Protein AF-A0A8J3E253-F1 (afdb_monomer)

Radius of gyration: 22.86 Å; Cα contacts (8 Å, |Δi|>4): 135; chains: 1; bounding box: 59×39×70 Å

Organism: NCBI:txid1867774

Nearest PDB structures (foldseek):
  7rcb-assembly1_B  TM=1.927E-01  e=8.794E+00  Homo sapiens

Solvent-accessible surface area (backbone atoms only — not comparable to full-atom values): 6706 Å² total; per-residue (Å²): 125,70,69,59,55,68,52,48,53,53,50,51,52,51,52,52,51,52,54,50,73,71,48,86,58,92,87,57,52,65,64,50,51,54,40,37,32,40,5,54,16,34,40,34,36,32,70,77,77,68,49,78,45,79,41,71,88,38,78,37,71,69,25,47,52,75,48,58,65,62,99,85,33,59,44,31,42,34,38,28,48,40,58,35,48,55,52,46,59,55,51,52,57,52,54,56,51,49,52,59,69,64,49,62,82,75,77,64,83,72,76,79,84,86,88,124

Sequence (116 aa):
MFLGLTALVPLFIVITAIICTLTTMRRRKWLWLLFILFGIGQLSLNWTNGSLYVTPTFVQLLGAGWSQSGLYGPIMLHFSVPLGAIIFVVLRRRLDRRNIEATPRAVSFQPPPDWK

pLDDT: mean 70.65, std 9.81, range [44.75, 86.88]

Structure (mmCIF, N/CA/C/O backbone):
data_AF-A0A8J3E253-F1
#
_entry.id   AF-A0A8J3E253-F1
#
loop_
_atom_site.group_PDB
_atom_site.id
_atom_site.type_symbol
_atom_site.label_atom_id
_atom_site.label_alt_id
_atom_site.label_comp_id
_atom_site.label_asym_id
_atom_site.label_entity_id
_atom_site.label_seq_id
_atom_site.pdbx_PDB_ins_code
_atom_site.Cartn_x
_atom_site.Cartn_y
_atom_site.Cartn_z
_atom_site.occupancy
_atom_site.B_iso_or_equiv
_atom_site.auth_seq_id
_atom_site.auth_comp_id
_atom_site.auth_asym_id
_atom_site.auth_atom_id
_atom_site.pdbx_PDB_model_num
ATOM 1 N N . MET A 1 1 ? 7.161 14.919 -14.568 1.00 54.62 1 MET A N 1
ATOM 2 C CA . MET A 1 1 ? 5.861 14.969 -13.855 1.00 54.62 1 MET A CA 1
ATOM 3 C C . MET A 1 1 ? 5.273 13.585 -13.532 1.00 54.62 1 MET A C 1
ATOM 5 O O . MET A 1 1 ? 4.600 13.475 -12.521 1.00 54.62 1 MET A O 1
ATOM 9 N N . PHE A 1 2 ? 5.579 12.515 -14.283 1.00 50.44 2 PHE A N 1
ATOM 10 C CA . PHE A 1 2 ? 5.065 11.154 -14.014 1.00 50.44 2 PHE A CA 1
ATOM 11 C C . PHE A 1 2 ? 5.681 10.461 -12.776 1.00 50.44 2 PHE A C 1
ATOM 13 O O . PHE A 1 2 ? 4.989 9.753 -12.056 1.00 50.44 2 PHE A O 1
ATOM 20 N N . LEU A 1 3 ? 6.959 10.738 -12.483 1.00 54.97 3 LEU A N 1
ATOM 21 C CA . LEU A 1 3 ? 7.725 10.123 -11.385 1.00 54.97 3 LEU A CA 1
ATOM 22 C C . LEU A 1 3 ? 7.182 10.406 -9.980 1.00 54.97 3 LEU A C 1
ATOM 24 O O . LEU A 1 3 ? 7.292 9.571 -9.087 1.00 54.97 3 LEU A O 1
ATOM 28 N N . GLY A 1 4 ? 6.596 11.590 -9.783 1.00 57.31 4 GLY A N 1
ATOM 29 C CA . GLY A 1 4 ? 6.063 11.980 -8.480 1.00 57.31 4 GLY A CA 1
ATOM 30 C C . GLY A 1 4 ? 4.848 11.143 -8.089 1.00 57.31 4 GLY A C 1
ATOM 31 O O . GLY A 1 4 ? 4.744 10.708 -6.948 1.00 57.31 4 GLY A O 1
ATOM 32 N N . LEU A 1 5 ? 3.964 10.850 -9.047 1.00 54.75 5 LEU A N 1
ATOM 33 C CA . LEU A 1 5 ? 2.755 10.054 -8.821 1.00 54.75 5 LEU A CA 1
ATOM 34 C C . LEU A 1 5 ? 3.083 8.591 -8.508 1.00 54.75 5 LEU A C 1
ATOM 36 O O . LEU A 1 5 ? 2.480 8.018 -7.603 1.00 54.75 5 LEU A O 1
ATOM 40 N N . THR A 1 6 ? 4.081 8.009 -9.179 1.00 55.28 6 THR A N 1
ATOM 41 C CA . THR A 1 6 ? 4.527 6.631 -8.924 1.00 55.28 6 THR A CA 1
ATOM 42 C C . THR A 1 6 ? 5.114 6.437 -7.533 1.00 55.28 6 THR A C 1
ATOM 44 O O . THR A 1 6 ? 5.003 5.341 -7.000 1.00 55.28 6 THR A O 1
ATOM 47 N N . ALA A 1 7 ? 5.711 7.470 -6.932 1.00 62.09 7 ALA A N 1
ATOM 48 C CA . ALA A 1 7 ? 6.209 7.420 -5.556 1.00 62.09 7 ALA A CA 1
ATOM 49 C C . ALA A 1 7 ? 5.131 7.797 -4.524 1.00 62.09 7 ALA A C 1
ATOM 51 O O . ALA A 1 7 ? 5.094 7.231 -3.432 1.00 62.09 7 ALA A O 1
ATOM 52 N N . LEU A 1 8 ? 4.223 8.717 -4.866 1.00 65.50 8 LEU A N 1
ATOM 53 C CA . LEU A 1 8 ? 3.172 9.181 -3.958 1.00 65.50 8 LEU A CA 1
ATOM 54 C C . LEU A 1 8 ? 2.147 8.084 -3.648 1.00 65.50 8 LEU A C 1
ATOM 56 O O . LEU A 1 8 ? 1.707 7.961 -2.507 1.00 65.50 8 LEU A O 1
ATOM 60 N N . VAL A 1 9 ? 1.789 7.274 -4.649 1.00 62.62 9 VAL A N 1
ATOM 61 C CA . VAL A 1 9 ? 0.848 6.158 -4.487 1.00 62.62 9 VAL A CA 1
ATOM 62 C C . VAL A 1 9 ? 1.344 5.158 -3.433 1.00 62.62 9 VAL A C 1
ATOM 64 O O . VAL A 1 9 ? 0.650 5.021 -2.429 1.00 62.62 9 VAL A O 1
ATOM 67 N N . PRO A 1 10 ? 2.526 4.518 -3.553 1.00 58.84 10 PRO A N 1
ATOM 68 C CA . PRO A 1 10 ? 3.010 3.574 -2.547 1.00 58.84 10 PRO A CA 1
ATOM 69 C C . PRO A 1 10 ? 3.263 4.244 -1.194 1.00 58.84 10 PRO A C 1
ATOM 71 O O . PRO A 1 10 ? 2.975 3.634 -0.167 1.00 58.84 10 PRO A O 1
ATOM 74 N N . LEU A 1 11 ? 3.710 5.507 -1.165 1.00 64.62 11 LEU A N 1
ATOM 75 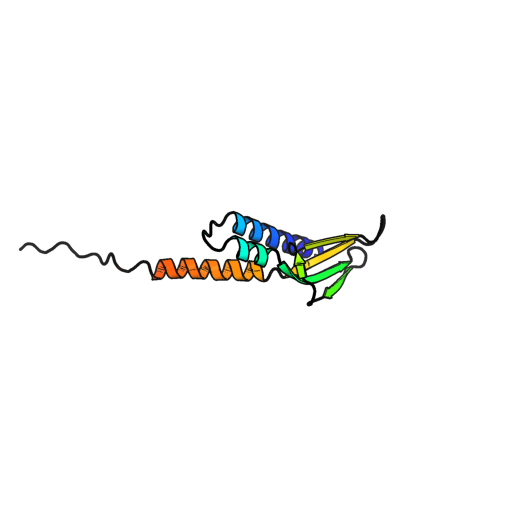C CA . LEU A 1 11 ? 3.863 6.255 0.085 1.00 64.62 11 LEU A CA 1
ATOM 76 C C . LEU A 1 11 ? 2.523 6.371 0.826 1.00 64.62 11 LEU A C 1
ATOM 78 O O . LEU A 1 11 ? 2.455 6.132 2.030 1.00 64.62 11 LEU A O 1
ATOM 82 N N . PHE A 1 12 ? 1.440 6.668 0.105 1.00 66.62 12 PHE A N 1
ATOM 83 C CA . PHE A 1 12 ? 0.097 6.725 0.671 1.00 66.62 12 PHE A CA 1
ATOM 84 C C . PHE A 1 12 ? -0.354 5.359 1.210 1.00 66.62 12 PHE A C 1
ATOM 86 O O . PHE A 1 12 ? -0.909 5.294 2.310 1.00 66.62 12 PHE A O 1
ATOM 93 N N . ILE A 1 13 ? -0.063 4.259 0.504 1.00 63.41 13 ILE A N 1
ATOM 94 C CA . ILE A 1 13 ? -0.364 2.894 0.980 1.00 63.41 13 ILE A CA 1
ATOM 95 C C . ILE A 1 13 ? 0.385 2.600 2.284 1.00 63.41 13 ILE A C 1
ATOM 97 O O . ILE A 1 13 ? -0.229 2.179 3.265 1.00 63.41 13 ILE A O 1
ATOM 101 N N . VAL A 1 14 ? 1.692 2.876 2.321 1.00 62.22 14 VAL A N 1
ATOM 102 C CA . VAL A 1 14 ? 2.557 2.624 3.482 1.00 62.22 14 VAL A CA 1
ATOM 103 C C . VAL A 1 14 ? 2.123 3.457 4.687 1.00 62.22 14 VAL A C 1
ATOM 105 O O . VAL A 1 14 ? 1.963 2.911 5.777 1.00 62.22 14 VAL A O 1
ATOM 108 N N . ILE A 1 15 ? 1.853 4.753 4.504 1.00 67.00 15 ILE A N 1
ATOM 109 C CA . ILE A 1 15 ? 1.354 5.627 5.578 1.00 67.00 15 ILE A CA 1
ATOM 110 C C . ILE A 1 15 ? 0.030 5.087 6.130 1.00 67.00 15 ILE A C 1
ATOM 112 O O . ILE A 1 15 ? -0.150 4.998 7.345 1.00 67.00 15 ILE A O 1
ATOM 116 N N . THR A 1 16 ? -0.887 4.672 5.254 1.00 61.75 16 THR A N 1
ATOM 117 C CA . THR A 1 16 ? -2.189 4.140 5.678 1.00 61.75 16 THR A CA 1
ATOM 118 C C . THR A 1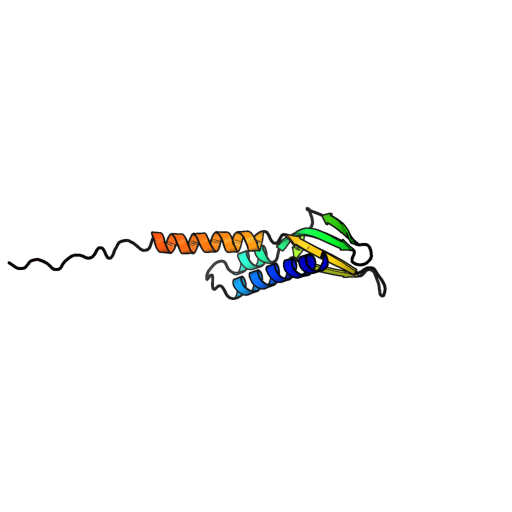 16 ? -2.038 2.813 6.427 1.00 61.75 16 THR A C 1
ATOM 120 O O . THR A 1 16 ? -2.716 2.595 7.433 1.00 61.75 16 THR A O 1
ATOM 123 N N . ALA A 1 17 ? -1.105 1.958 6.001 1.00 57.44 17 ALA A N 1
ATOM 124 C CA . ALA A 1 17 ? -0.770 0.712 6.683 1.00 57.44 17 ALA A CA 1
ATOM 125 C C . ALA A 1 17 ? -0.178 0.958 8.083 1.00 57.44 17 ALA A C 1
ATOM 127 O O . ALA A 1 17 ? -0.626 0.329 9.042 1.00 57.44 17 ALA A O 1
ATOM 128 N N . ILE A 1 18 ? 0.744 1.919 8.225 1.00 62.62 18 ILE A N 1
ATOM 129 C CA . ILE A 1 18 ? 1.345 2.314 9.513 1.00 62.62 18 ILE A CA 1
ATOM 130 C C . ILE A 1 18 ? 0.280 2.872 10.469 1.00 62.62 18 ILE A C 1
ATOM 132 O O . ILE A 1 18 ? 0.202 2.484 11.634 1.00 62.62 18 ILE A O 1
ATOM 136 N N . ILE A 1 19 ? -0.603 3.751 9.986 1.00 62.03 19 ILE A N 1
ATOM 137 C CA . ILE A 1 19 ? -1.709 4.289 10.796 1.00 62.03 19 ILE A CA 1
ATOM 138 C C . ILE A 1 19 ? -2.658 3.166 11.244 1.00 62.03 19 ILE A C 1
ATOM 140 O O . ILE A 1 19 ? -3.231 3.231 12.339 1.00 62.03 19 ILE A O 1
ATOM 144 N N . CYS A 1 20 ? -2.827 2.124 10.426 1.00 58.66 20 CYS A N 1
ATOM 145 C CA . CYS A 1 20 ? -3.649 0.971 10.763 1.00 58.66 20 CYS A CA 1
ATOM 146 C C . CYS A 1 20 ? -3.012 0.079 11.841 1.00 58.66 20 CYS A C 1
ATOM 148 O O . CYS A 1 20 ? -3.719 -0.343 12.756 1.00 58.66 20 CYS A O 1
ATOM 150 N N . THR A 1 21 ? -1.700 -0.181 11.791 1.00 56.50 21 THR A N 1
ATOM 151 C CA . THR A 1 21 ? -0.989 -0.924 12.850 1.00 56.50 21 THR A CA 1
ATOM 152 C C . THR A 1 21 ? -0.973 -0.160 14.171 1.00 56.50 21 THR A C 1
ATOM 154 O O . THR A 1 21 ? -1.159 -0.768 15.228 1.00 56.50 21 THR A O 1
ATOM 157 N N . LEU A 1 22 ? -0.845 1.168 14.113 1.00 56.75 22 LEU A N 1
ATOM 158 C CA . LEU A 1 22 ? -0.913 2.050 15.283 1.00 56.75 22 LEU A CA 1
ATOM 159 C C . LEU A 1 22 ? -2.341 2.186 15.846 1.00 56.75 22 LEU A C 1
ATOM 161 O O . LEU A 1 22 ? -2.526 2.417 17.039 1.00 56.75 22 LEU A O 1
ATOM 165 N N . THR A 1 23 ? -3.376 1.991 15.023 1.00 57.03 23 THR A N 1
ATOM 166 C CA . THR A 1 23 ? -4.779 2.026 15.461 1.00 57.03 23 THR A CA 1
ATOM 167 C C . THR A 1 23 ? -5.149 0.754 16.226 1.00 57.03 23 THR A C 1
ATOM 169 O O . THR A 1 23 ? -5.292 -0.339 15.673 1.00 57.03 23 THR A O 1
ATOM 172 N N . THR A 1 24 ? -5.357 0.881 17.538 1.00 44.75 24 THR A N 1
ATOM 173 C CA . THR A 1 24 ? -5.729 -0.245 18.403 1.00 44.75 24 THR A CA 1
ATOM 174 C C . THR A 1 24 ? -7.219 -0.616 18.276 1.00 44.75 24 THR A C 1
ATOM 176 O O . THR A 1 24 ? -8.076 -0.224 19.054 1.00 44.75 24 THR A O 1
ATOM 179 N N . MET A 1 25 ? -7.558 -1.400 17.247 1.00 53.59 25 MET A N 1
ATOM 180 C CA . MET A 1 25 ? -8.870 -2.055 17.105 1.00 53.59 25 MET A CA 1
ATOM 181 C C . MET A 1 25 ? -8.831 -3.468 17.725 1.00 53.59 25 MET A C 1
ATOM 183 O O . MET A 1 25 ? -8.185 -4.379 17.215 1.00 53.59 25 MET A O 1
ATOM 187 N N . ARG A 1 26 ? -9.507 -3.657 18.864 1.00 51.09 26 ARG A N 1
ATOM 188 C CA . ARG A 1 26 ? -9.263 -4.741 19.844 1.00 51.09 26 ARG A CA 1
ATOM 189 C C . ARG A 1 26 ? -9.831 -6.139 19.516 1.00 51.09 26 ARG A C 1
ATOM 191 O O . ARG A 1 26 ? -9.474 -7.077 20.213 1.00 51.09 26 ARG A O 1
ATOM 198 N N . ARG A 1 27 ? -10.683 -6.333 18.493 1.00 55.31 27 ARG A N 1
ATOM 199 C CA . ARG A 1 27 ? -11.323 -7.657 18.236 1.00 55.31 27 ARG A CA 1
ATOM 200 C C . ARG A 1 27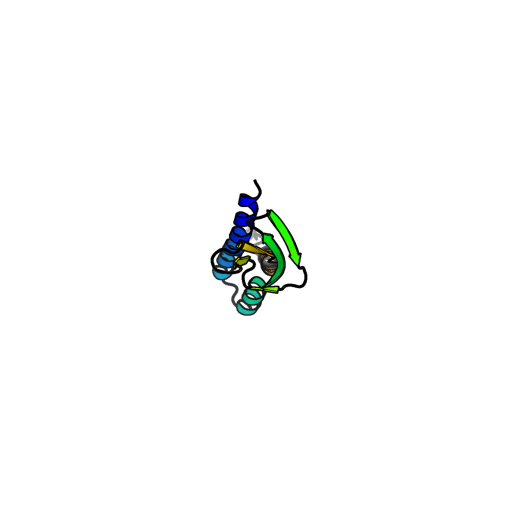 ? -11.246 -8.242 16.817 1.00 55.31 27 ARG A C 1
ATOM 202 O O . ARG A 1 27 ? -11.489 -9.432 16.672 1.00 55.31 27 ARG A O 1
ATOM 209 N N . ARG A 1 28 ? -10.913 -7.473 15.770 1.00 66.94 28 ARG A N 1
ATOM 210 C CA . ARG A 1 28 ? -10.818 -7.983 14.373 1.00 66.94 28 ARG A CA 1
ATOM 211 C C . ARG A 1 28 ? -9.592 -7.460 13.613 1.00 66.94 28 ARG A C 1
ATOM 213 O O . ARG A 1 28 ? -9.623 -7.330 12.393 1.00 66.94 28 ARG A O 1
ATOM 220 N N . LYS A 1 29 ? -8.517 -7.152 14.348 1.00 65.25 29 LYS A N 1
ATOM 221 C CA . LYS A 1 29 ? -7.268 -6.576 13.817 1.00 65.25 29 LYS A CA 1
ATOM 222 C C . LYS A 1 29 ? -6.662 -7.425 12.695 1.00 65.25 29 LYS A C 1
ATOM 224 O O . LYS A 1 29 ? -6.287 -6.881 11.670 1.00 65.25 29 LYS A O 1
ATOM 229 N N . TRP A 1 30 ? -6.639 -8.747 12.869 1.00 69.50 30 TRP A N 1
ATOM 230 C CA . TRP A 1 30 ? -6.027 -9.684 11.921 1.00 69.50 30 TRP A CA 1
ATOM 231 C C . TRP A 1 30 ? -6.739 -9.749 10.568 1.00 69.50 30 TRP A C 1
ATOM 233 O O . TRP A 1 30 ? -6.087 -9.618 9.540 1.00 69.50 30 TRP A O 1
ATOM 243 N N . LEU A 1 31 ? -8.070 -9.878 10.558 1.00 73.00 31 LEU A N 1
ATOM 244 C CA . LEU A 1 31 ? -8.865 -9.886 9.321 1.00 73.00 31 LEU A CA 1
ATOM 245 C C . LEU A 1 31 ? -8.730 -8.572 8.544 1.00 73.00 31 LEU A C 1
ATOM 247 O O . LEU A 1 31 ? -8.587 -8.589 7.327 1.00 73.00 31 LEU A O 1
ATOM 251 N N . TRP A 1 32 ? -8.726 -7.441 9.251 1.00 71.44 32 TRP A N 1
ATOM 252 C CA . TRP A 1 32 ? -8.504 -6.133 8.637 1.00 71.44 32 TRP A CA 1
ATOM 253 C C . TRP A 1 32 ? -7.096 -5.975 8.072 1.00 71.44 32 TRP A C 1
ATOM 255 O O . TRP A 1 32 ? -6.940 -5.442 6.981 1.00 71.44 32 TRP A O 1
ATOM 265 N N . LEU A 1 33 ? -6.083 -6.458 8.787 1.00 70.19 33 LEU A N 1
ATOM 266 C CA . LEU A 1 33 ? -4.694 -6.383 8.347 1.00 70.19 33 LEU A CA 1
ATOM 267 C C . LEU A 1 33 ? -4.472 -7.211 7.077 1.00 70.19 33 LEU A C 1
ATOM 269 O O . LEU A 1 33 ? -3.877 -6.709 6.131 1.00 70.19 33 LEU A O 1
ATOM 273 N N . LEU A 1 34 ? -5.042 -8.419 7.018 1.00 74.12 34 LEU A N 1
ATOM 274 C CA . LEU A 1 34 ? -5.061 -9.268 5.822 1.00 74.12 34 LEU A CA 1
ATOM 275 C C . LEU A 1 34 ? -5.752 -8.569 4.644 1.00 74.12 34 LEU A C 1
ATOM 277 O O . LEU A 1 34 ? -5.219 -8.536 3.540 1.00 74.12 34 LEU A O 1
ATOM 281 N N . PHE A 1 35 ? -6.904 -7.946 4.892 1.00 75.25 35 PHE A N 1
ATOM 282 C CA . PHE A 1 35 ? -7.672 -7.250 3.860 1.00 75.25 35 PHE A CA 1
ATOM 283 C C . PHE A 1 35 ? -6.975 -5.986 3.327 1.00 75.25 35 PHE A C 1
ATOM 285 O O . PHE A 1 35 ? -7.125 -5.646 2.161 1.00 75.25 35 PHE A O 1
ATOM 292 N N . ILE A 1 36 ? -6.199 -5.290 4.163 1.00 70.19 36 ILE A N 1
ATOM 293 C CA . ILE A 1 36 ? -5.402 -4.115 3.766 1.00 70.19 36 ILE A CA 1
ATOM 294 C C . ILE A 1 36 ? -4.129 -4.534 3.023 1.00 70.19 36 ILE A C 1
ATOM 296 O O . ILE A 1 36 ? -3.673 -3.808 2.142 1.00 70.19 36 ILE A O 1
ATOM 300 N N . LEU A 1 37 ? -3.563 -5.697 3.362 1.00 70.81 37 LEU A N 1
ATOM 301 C CA . LEU A 1 37 ? -2.396 -6.252 2.677 1.00 70.81 37 LEU A CA 1
ATOM 302 C C . LEU A 1 37 ? -2.706 -6.661 1.238 1.00 70.81 37 LEU A C 1
ATOM 304 O O . LEU A 1 37 ? -1.799 -6.647 0.410 1.00 70.81 37 LEU A O 1
ATOM 308 N N . PHE A 1 38 ? -3.954 -7.015 0.942 1.00 75.88 38 PHE A N 1
ATOM 309 C CA . PHE A 1 38 ? -4.383 -7.394 -0.394 1.00 75.88 38 PHE A CA 1
ATOM 310 C C . PHE A 1 38 ? -4.880 -6.181 -1.191 1.00 75.88 38 PHE A C 1
ATOM 312 O O . PHE A 1 38 ? -5.950 -5.626 -0.936 1.00 75.88 38 PHE A O 1
ATOM 319 N N . GLY A 1 39 ? -4.093 -5.782 -2.189 1.00 71.00 39 GLY A N 1
ATOM 320 C CA . GLY A 1 39 ? -4.514 -4.859 -3.238 1.00 71.00 39 GLY A CA 1
ATOM 321 C C . GLY A 1 39 ? -5.140 -5.618 -4.406 1.00 71.00 39 GLY A C 1
ATOM 322 O O . GLY A 1 39 ? -4.673 -6.700 -4.769 1.00 71.00 39 GLY A O 1
ATOM 323 N N . ILE A 1 40 ? -6.200 -5.056 -4.989 1.00 79.12 40 ILE A N 1
ATOM 324 C CA . ILE A 1 40 ? -6.899 -5.632 -6.146 1.00 79.12 40 ILE A CA 1
ATOM 325 C C . ILE A 1 40 ? -6.564 -4.804 -7.382 1.00 79.12 40 ILE A C 1
ATOM 327 O O . ILE A 1 40 ? -6.624 -3.572 -7.350 1.00 79.12 40 ILE A O 1
ATOM 331 N N . GLY A 1 41 ? -6.254 -5.503 -8.470 1.00 77.88 41 GLY A N 1
ATOM 332 C CA . GLY A 1 41 ? -5.869 -4.943 -9.754 1.00 77.88 41 GLY A CA 1
ATOM 333 C C . GLY A 1 41 ? -4.450 -4.396 -9.729 1.00 77.88 41 GLY A C 1
ATOM 334 O O . GLY A 1 41 ? -4.094 -3.654 -8.831 1.00 77.88 41 GLY A O 1
ATOM 335 N N . GLN A 1 42 ? -3.637 -4.732 -10.722 1.00 83.69 42 GLN A N 1
ATOM 336 C CA . GLN A 1 42 ? -2.239 -4.322 -10.831 1.00 83.69 42 GLN A CA 1
ATOM 337 C C . GLN A 1 42 ? -2.056 -3.358 -12.002 1.00 83.69 42 GLN A C 1
ATOM 339 O O . GLN A 1 42 ? -2.359 -3.686 -13.145 1.00 83.69 42 GLN A O 1
ATOM 344 N N . LEU A 1 43 ? -1.496 -2.187 -11.738 1.00 81.81 43 LEU A N 1
ATOM 345 C CA . LEU A 1 43 ? -0.940 -1.288 -12.737 1.00 81.81 43 LEU A CA 1
ATOM 346 C C . LEU A 1 43 ? 0.571 -1.478 -12.770 1.00 81.81 43 LEU A C 1
ATOM 348 O O . LEU A 1 43 ? 1.238 -1.302 -11.759 1.00 81.81 43 LEU A O 1
ATOM 352 N N . SER A 1 44 ? 1.108 -1.832 -13.930 1.00 83.38 44 SER A N 1
ATOM 353 C CA . SER A 1 44 ? 2.539 -1.993 -14.165 1.00 83.38 44 SER A CA 1
ATOM 354 C C . SER A 1 44 ? 3.040 -0.904 -15.097 1.00 83.38 44 SER A C 1
ATOM 356 O O . SER A 1 44 ? 2.477 -0.689 -16.164 1.00 83.38 44 SER A O 1
ATOM 358 N N . LEU A 1 45 ? 4.120 -0.246 -14.717 1.00 81.19 45 LEU A N 1
ATOM 359 C CA . LEU A 1 45 ? 4.813 0.765 -15.488 1.00 81.19 45 LEU A CA 1
ATOM 360 C C . LEU A 1 45 ? 6.205 0.248 -15.840 1.00 81.19 45 LEU A C 1
ATOM 362 O O . LEU A 1 45 ? 7.001 -0.079 -14.960 1.00 81.19 45 LEU A O 1
ATOM 366 N N . ASN A 1 46 ? 6.504 0.187 -17.132 1.00 83.50 46 ASN A N 1
ATOM 367 C CA . ASN A 1 46 ? 7.850 -0.066 -17.618 1.00 83.50 46 ASN A CA 1
ATOM 368 C C . ASN A 1 46 ? 8.667 1.223 -17.474 1.00 83.50 46 ASN A C 1
ATOM 370 O O . ASN A 1 46 ? 8.385 2.211 -18.149 1.00 83.50 46 ASN A O 1
ATOM 374 N N . TRP A 1 47 ? 9.666 1.217 -16.595 1.00 73.62 47 TRP A N 1
ATOM 375 C CA . TRP A 1 47 ? 10.516 2.377 -16.331 1.00 73.62 47 TRP A CA 1
ATOM 376 C C . TRP A 1 47 ? 11.361 2.788 -17.541 1.00 73.62 47 TRP A C 1
ATOM 378 O O . TRP A 1 47 ? 11.638 3.968 -17.727 1.00 73.62 47 TRP A O 1
ATOM 388 N N . THR A 1 48 ? 11.751 1.828 -18.378 1.00 75.06 48 THR A N 1
ATOM 389 C CA . THR A 1 48 ? 12.624 2.055 -19.536 1.00 75.06 48 THR A CA 1
ATOM 390 C C . THR A 1 48 ? 11.879 2.722 -20.690 1.00 75.06 48 THR A C 1
ATOM 392 O O . THR A 1 48 ? 12.414 3.629 -21.318 1.00 75.06 48 THR A O 1
ATOM 395 N N . ASN A 1 49 ? 10.633 2.307 -20.941 1.00 77.25 49 ASN A N 1
ATOM 396 C CA . ASN A 1 49 ? 9.858 2.751 -22.108 1.00 77.25 49 ASN A CA 1
ATOM 397 C C . ASN A 1 49 ? 8.655 3.644 -21.760 1.00 77.25 49 ASN A C 1
ATOM 399 O O . ASN A 1 49 ? 8.024 4.200 -22.654 1.00 77.25 49 ASN A O 1
ATOM 403 N N . GLY A 1 50 ? 8.277 3.748 -20.485 1.00 72.44 50 GLY A N 1
ATOM 404 C CA . GLY A 1 50 ? 7.073 4.462 -20.044 1.00 72.44 50 GLY A CA 1
ATOM 405 C C . GLY A 1 50 ? 5.753 3.733 -20.331 1.00 72.44 50 GLY A C 1
ATOM 406 O O . GLY A 1 50 ? 4.685 4.307 -20.135 1.00 72.44 50 GLY A O 1
ATOM 407 N N . SER A 1 51 ? 5.794 2.479 -20.792 1.00 79.75 51 SER A N 1
ATOM 408 C CA . SER A 1 51 ? 4.591 1.699 -21.104 1.00 79.75 51 SER A CA 1
ATOM 409 C C . SER A 1 51 ? 3.801 1.355 -19.840 1.00 79.75 51 SER A C 1
ATOM 411 O O . SER A 1 51 ? 4.370 0.845 -18.874 1.00 79.75 51 SER A O 1
ATOM 413 N N . LEU A 1 52 ? 2.489 1.584 -19.870 1.00 79.88 52 LEU A N 1
ATOM 414 C CA . LEU A 1 52 ? 1.555 1.234 -18.801 1.00 79.88 52 LEU A CA 1
ATOM 415 C C . LEU A 1 52 ? 0.756 -0.013 -19.169 1.00 79.88 52 LEU A C 1
ATOM 417 O O . LEU A 1 52 ? 0.199 -0.105 -20.258 1.00 79.88 52 LEU A O 1
ATOM 421 N N . TYR A 1 53 ? 0.646 -0.931 -18.220 1.00 84.69 53 TYR A N 1
ATOM 422 C CA . TYR A 1 53 ? -0.135 -2.154 -18.321 1.00 84.69 53 TYR A CA 1
ATOM 423 C C . TYR A 1 53 ? -1.090 -2.219 -17.138 1.00 84.69 53 TYR A C 1
ATOM 425 O O . TYR A 1 53 ? -0.679 -2.005 -16.002 1.00 84.69 53 TYR A O 1
ATOM 433 N N . VAL A 1 54 ? -2.358 -2.534 -17.380 1.00 84.56 54 VAL A N 1
ATOM 434 C CA . VAL A 1 54 ? -3.374 -2.634 -16.325 1.00 84.56 54 VAL A CA 1
ATOM 435 C C . VAL A 1 54 ? -3.943 -4.045 -16.333 1.00 84.56 54 VAL A C 1
ATOM 437 O O . VAL A 1 54 ? -4.460 -4.506 -17.343 1.00 84.56 54 VAL A O 1
ATOM 440 N N . THR A 1 55 ? -3.830 -4.733 -15.203 1.00 86.88 55 THR A N 1
ATOM 441 C CA . THR A 1 55 ? -4.267 -6.117 -14.999 1.00 86.88 55 THR A CA 1
ATOM 442 C C . THR A 1 55 ? -5.238 -6.163 -13.817 1.00 86.88 55 THR A C 1
ATOM 444 O O . THR A 1 55 ? -4.815 -6.338 -12.676 1.00 86.88 55 THR A O 1
ATOM 447 N N . PRO A 1 56 ? -6.549 -5.976 -14.042 1.00 83.75 56 PRO A N 1
ATOM 448 C CA . PRO A 1 56 ? -7.531 -5.831 -12.963 1.00 83.75 56 PRO A CA 1
ATOM 449 C C . PRO A 1 56 ? -7.764 -7.116 -12.153 1.00 83.75 56 PRO A C 1
ATOM 451 O O . PRO A 1 56 ? -8.197 -7.045 -11.008 1.00 83.75 56 PRO A O 1
ATOM 454 N N . THR A 1 57 ? -7.459 -8.286 -12.718 1.00 86.88 57 THR A N 1
ATOM 455 C CA . THR A 1 57 ? -7.634 -9.601 -12.077 1.00 86.88 57 THR A CA 1
ATOM 456 C C . THR A 1 57 ? -6.466 -10.012 -11.183 1.00 86.88 57 THR A C 1
ATOM 458 O O . THR A 1 57 ? -6.518 -11.070 -10.559 1.00 86.88 57 THR A O 1
ATOM 461 N N . PHE A 1 58 ? -5.409 -9.200 -11.108 1.00 82.69 58 PHE A N 1
ATOM 462 C CA . PHE A 1 58 ? -4.249 -9.511 -10.288 1.00 82.69 58 PHE A CA 1
ATOM 463 C C . PHE A 1 58 ? -4.455 -9.070 -8.842 1.00 82.69 58 PHE A C 1
ATOM 465 O O . PHE A 1 58 ? -4.986 -7.992 -8.572 1.00 82.69 58 PHE A O 1
ATOM 472 N N . VAL A 1 59 ? -3.995 -9.894 -7.909 1.00 80.88 59 VAL A N 1
ATOM 473 C CA . VAL A 1 59 ? -4.037 -9.610 -6.478 1.00 80.88 59 VAL A CA 1
ATOM 474 C C . VAL A 1 59 ? -2.602 -9.521 -5.982 1.00 80.88 59 VAL A C 1
ATOM 476 O O . VAL A 1 59 ? -1.837 -10.472 -6.122 1.00 80.88 59 VAL A O 1
ATOM 479 N N . GLN A 1 60 ? -2.229 -8.375 -5.415 1.00 77.19 60 GLN A N 1
ATOM 480 C CA . GLN A 1 60 ? -0.860 -8.114 -4.980 1.00 77.19 60 GLN A CA 1
ATOM 481 C C . GLN A 1 60 ? -0.803 -7.893 -3.470 1.00 77.19 60 GLN A C 1
ATOM 483 O O . GLN A 1 60 ? -1.604 -7.151 -2.899 1.00 77.19 60 GLN A O 1
ATOM 488 N N . LEU A 1 61 ? 0.178 -8.528 -2.830 1.00 76.25 61 LEU A N 1
ATOM 489 C CA . LEU A 1 61 ? 0.486 -8.304 -1.425 1.00 76.25 61 LEU A CA 1
ATOM 490 C C . LEU A 1 61 ? 1.261 -6.984 -1.280 1.00 76.25 61 LEU A C 1
ATOM 492 O O . LEU A 1 61 ? 2.200 -6.747 -2.035 1.00 76.25 61 LEU A O 1
ATOM 496 N N . LEU A 1 62 ? 0.879 -6.144 -0.315 1.00 70.75 62 LEU A N 1
ATOM 497 C CA . LEU A 1 62 ? 1.464 -4.826 0.004 1.00 70.75 62 LEU A CA 1
ATOM 498 C C . LEU A 1 62 ? 1.166 -3.690 -0.981 1.00 70.75 62 LEU A C 1
ATOM 500 O O . LEU A 1 62 ? 1.637 -2.572 -0.776 1.00 70.75 62 LEU A O 1
ATOM 504 N N . GLY A 1 63 ? 0.357 -3.916 -2.014 1.00 69.56 63 GLY A N 1
ATOM 505 C CA . GLY A 1 63 ? -0.108 -2.810 -2.849 1.00 69.56 63 GLY A CA 1
ATOM 506 C C . GLY A 1 63 ? 0.917 -2.280 -3.860 1.00 69.56 63 GLY A C 1
ATOM 507 O O . GLY A 1 63 ? 0.552 -1.480 -4.712 1.00 69.56 63 GLY A O 1
ATOM 508 N N . ALA A 1 64 ? 2.187 -2.681 -3.783 1.00 73.19 64 ALA A N 1
ATOM 509 C CA . ALA A 1 64 ? 3.248 -2.207 -4.665 1.00 73.19 64 ALA A CA 1
ATOM 510 C C . ALA A 1 64 ? 4.445 -3.163 -4.689 1.00 73.19 64 ALA A C 1
ATOM 512 O O . ALA A 1 64 ? 4.648 -3.958 -3.773 1.00 73.19 64 ALA A O 1
ATOM 513 N N . GLY A 1 65 ? 5.239 -3.090 -5.750 1.00 77.75 65 GLY A N 1
ATOM 514 C CA . GLY A 1 65 ? 6.456 -3.873 -5.906 1.00 77.75 65 GLY A CA 1
ATOM 515 C C . GLY A 1 65 ? 7.229 -3.476 -7.154 1.00 77.75 65 GLY A C 1
ATOM 516 O O . GLY A 1 65 ? 6.739 -2.720 -7.994 1.00 77.75 65 GLY A O 1
ATOM 517 N N . TRP A 1 66 ? 8.435 -4.011 -7.286 1.00 80.75 66 TRP A N 1
ATOM 518 C CA . TRP A 1 66 ? 9.200 -3.934 -8.522 1.00 80.75 66 TRP A CA 1
ATOM 519 C C . TRP A 1 66 ? 9.527 -5.342 -9.008 1.00 80.75 66 TRP A C 1
ATOM 521 O O . TRP A 1 66 ? 9.681 -6.267 -8.209 1.00 80.75 66 TRP A O 1
ATOM 531 N N . SER A 1 67 ? 9.687 -5.498 -10.313 1.00 83.62 67 SER A N 1
ATOM 532 C CA . SER A 1 67 ? 10.348 -6.655 -10.903 1.00 83.62 67 SER A CA 1
ATOM 533 C C . SER A 1 67 ? 11.359 -6.198 -11.947 1.00 83.62 67 SER A C 1
ATOM 535 O O . SER A 1 67 ? 11.226 -5.132 -12.547 1.00 83.62 67 SER A O 1
ATOM 537 N N . GLN A 1 68 ? 12.410 -6.991 -12.126 1.00 84.12 68 GLN A N 1
ATOM 538 C CA . GLN A 1 68 ? 13.452 -6.728 -13.107 1.00 84.12 68 GLN A CA 1
ATOM 539 C C . GLN A 1 68 ? 13.711 -8.014 -13.886 1.00 84.12 68 GLN A C 1
ATOM 541 O O . GLN A 1 68 ? 13.984 -9.061 -13.299 1.00 84.12 68 GLN A O 1
ATOM 546 N N . SER A 1 69 ? 13.612 -7.943 -15.213 1.00 82.25 69 SER A N 1
ATOM 547 C CA . SER A 1 69 ? 13.829 -9.106 -16.081 1.00 82.25 69 SER A CA 1
ATOM 548 C C . SER A 1 69 ? 15.320 -9.307 -16.388 1.00 82.25 69 SER A C 1
ATOM 550 O O . SER A 1 69 ? 15.801 -8.896 -17.438 1.00 82.25 69 SER A O 1
ATOM 552 N N . GLY A 1 70 ?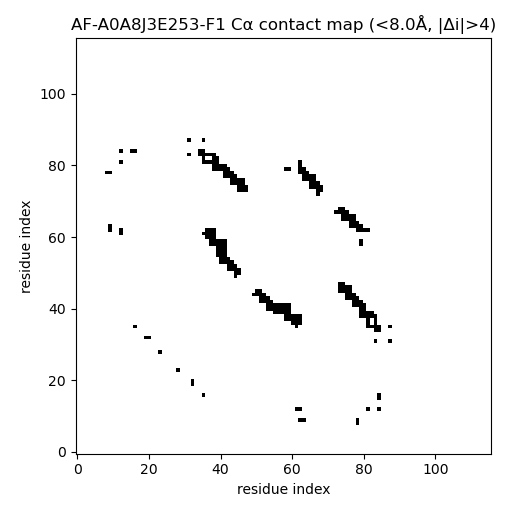 16.066 -9.937 -15.473 1.00 83.38 70 GLY A N 1
ATOM 553 C CA . GLY A 1 70 ? 17.507 -10.217 -15.621 1.00 83.38 70 GLY A CA 1
ATOM 554 C C . GLY A 1 70 ? 18.423 -9.080 -15.142 1.00 83.38 70 GLY A C 1
ATOM 555 O O . GLY A 1 70 ? 17.946 -8.041 -14.695 1.00 83.38 70 GLY A O 1
ATOM 556 N N . LEU A 1 71 ? 19.750 -9.259 -15.225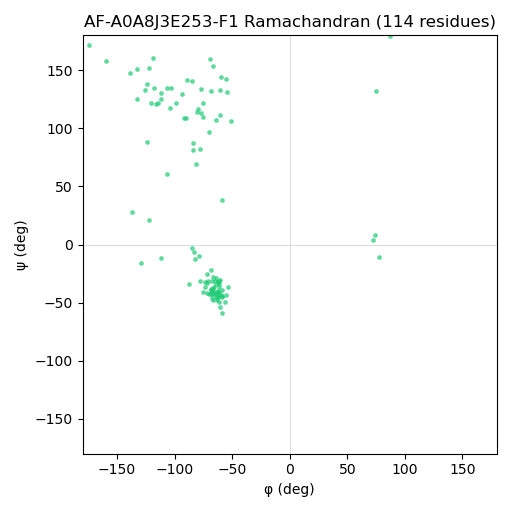 1.00 78.19 71 LEU A N 1
ATOM 557 C CA . LEU A 1 71 ? 20.744 -8.336 -14.634 1.00 78.19 71 LEU A CA 1
ATOM 558 C C . LEU A 1 71 ? 20.696 -6.902 -15.203 1.00 78.19 71 LEU A C 1
ATOM 560 O O . LEU A 1 71 ? 20.941 -5.951 -14.470 1.00 78.19 71 LEU A O 1
ATOM 564 N N . TYR A 1 72 ? 20.328 -6.757 -16.480 1.00 80.12 72 TYR A N 1
ATOM 565 C CA . TY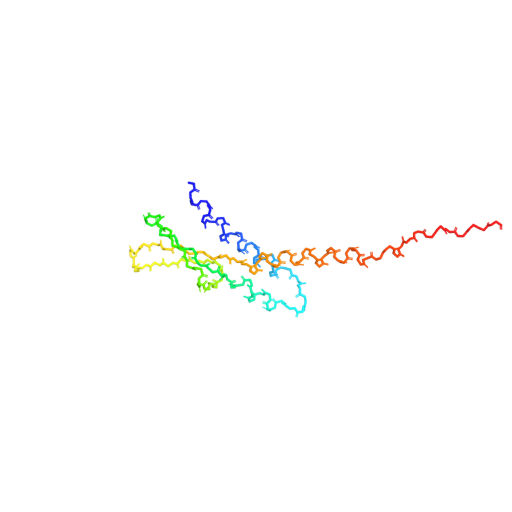R A 1 72 ? 20.197 -5.473 -17.192 1.00 80.12 72 TYR A CA 1
ATOM 566 C C . TYR A 1 72 ? 18.786 -5.260 -17.766 1.00 80.12 72 TYR A C 1
ATOM 568 O O . TYR A 1 72 ? 18.594 -4.513 -18.724 1.00 80.12 72 TYR A O 1
ATOM 576 N N . GLY A 1 73 ? 17.797 -5.969 -17.221 1.00 78.00 73 GLY A N 1
ATOM 577 C CA . GLY A 1 73 ? 16.419 -5.902 -17.690 1.00 78.00 73 GLY A CA 1
ATOM 578 C C . GLY A 1 73 ? 15.727 -4.577 -17.393 1.00 78.00 73 GLY A C 1
ATOM 579 O O . GLY A 1 73 ? 16.110 -3.872 -16.457 1.00 78.00 73 GLY A O 1
ATOM 580 N N . PRO A 1 74 ? 14.643 -4.264 -18.122 1.00 78.31 74 PRO A N 1
ATOM 581 C CA . PRO A 1 74 ? 13.794 -3.135 -17.789 1.00 78.31 74 PRO A CA 1
ATOM 582 C C . PRO A 1 74 ? 13.191 -3.322 -16.394 1.00 78.31 74 PRO A C 1
ATOM 584 O O . PRO A 1 74 ? 12.666 -4.391 -16.064 1.00 78.31 74 PRO A O 1
ATOM 587 N N . ILE A 1 75 ? 13.261 -2.266 -15.586 1.00 82.00 75 ILE A N 1
ATOM 588 C CA . ILE A 1 75 ? 12.608 -2.223 -14.279 1.00 82.00 75 ILE A CA 1
ATOM 589 C C . ILE A 1 75 ? 11.118 -2.010 -14.523 1.00 82.00 75 ILE A C 1
ATOM 591 O O . ILE A 1 75 ? 10.696 -1.036 -15.149 1.00 82.00 75 ILE A O 1
ATOM 595 N N . MET A 1 76 ? 10.313 -2.933 -14.028 1.00 83.75 76 MET A N 1
ATOM 596 C CA . MET A 1 76 ? 8.867 -2.842 -14.046 1.00 83.75 76 MET A CA 1
ATOM 597 C C . MET A 1 76 ? 8.407 -2.486 -12.638 1.00 83.75 76 MET A C 1
ATOM 599 O O . MET A 1 76 ? 8.639 -3.220 -11.681 1.00 83.75 76 MET A O 1
ATOM 603 N N . LEU A 1 77 ? 7.780 -1.326 -12.505 1.00 82.06 77 LEU A N 1
ATOM 604 C CA . LEU A 1 77 ? 7.167 -0.880 -11.262 1.00 82.06 77 LEU A CA 1
ATOM 605 C C . LEU A 1 77 ? 5.704 -1.280 -11.288 1.00 82.06 77 LEU A C 1
ATOM 607 O O . LEU A 1 77 ? 5.010 -0.968 -12.248 1.00 82.06 77 LEU A O 1
ATOM 611 N N . HIS A 1 78 ? 5.217 -1.933 -10.245 1.00 80.69 78 HIS A N 1
ATOM 612 C CA . HIS A 1 78 ? 3.827 -2.357 -10.162 1.00 80.69 78 HIS A CA 1
A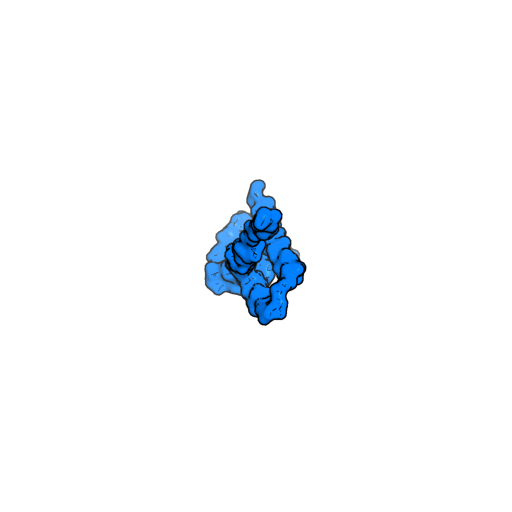TOM 613 C C . HIS A 1 78 ? 3.185 -1.792 -8.905 1.00 80.69 78 HIS A C 1
ATOM 615 O O . HIS A 1 78 ? 3.791 -1.813 -7.834 1.00 80.69 78 HIS A O 1
ATOM 621 N N . PHE A 1 79 ? 1.952 -1.322 -9.017 1.00 77.62 79 PHE A N 1
ATOM 622 C CA . PHE A 1 79 ? 1.135 -0.919 -7.883 1.00 77.62 79 PHE A CA 1
ATOM 623 C C . PHE A 1 79 ? -0.298 -1.392 -8.076 1.00 77.62 79 PHE A C 1
ATOM 625 O O . PHE A 1 79 ? -0.797 -1.463 -9.193 1.00 77.62 79 PHE A O 1
ATOM 632 N N . SER A 1 80 ? -0.971 -1.718 -6.985 1.00 80.75 80 SER A N 1
ATOM 633 C CA . SER A 1 80 ? -2.365 -2.134 -6.974 1.00 80.75 80 SER A CA 1
ATOM 634 C C . SER A 1 80 ? -3.214 -1.186 -6.156 1.00 80.75 80 SER A C 1
ATOM 636 O O . SER A 1 80 ? -2.702 -0.408 -5.350 1.00 80.75 80 SER A O 1
ATOM 638 N N . VAL A 1 81 ? -4.526 -1.215 -6.388 1.00 73.12 81 VAL A N 1
ATOM 639 C CA . VAL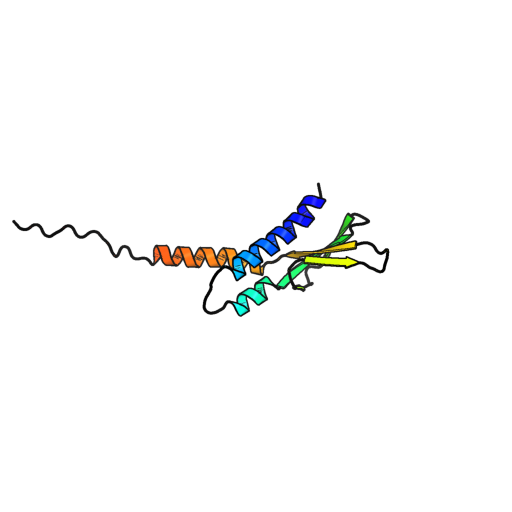 A 1 81 ? -5.457 -0.353 -5.661 1.00 73.12 81 VAL A CA 1
ATOM 640 C C . VAL A 1 81 ? -5.734 -0.992 -4.296 1.00 73.12 81 VAL A C 1
ATOM 642 O O . VAL A 1 81 ? -6.349 -2.063 -4.231 1.00 73.12 81 VAL A O 1
ATOM 645 N N . PRO A 1 82 ? -5.323 -0.360 -3.180 1.00 69.75 82 PRO A N 1
ATOM 646 C CA . PRO A 1 82 ? -5.531 -0.901 -1.844 1.00 69.75 82 PRO A CA 1
ATOM 647 C C . PRO A 1 82 ? -6.957 -0.576 -1.382 1.00 69.75 82 PRO A C 1
ATOM 649 O O . PRO A 1 82 ? -7.179 0.244 -0.487 1.00 69.75 82 PRO A O 1
ATOM 652 N N . LEU A 1 83 ? -7.952 -1.206 -2.009 1.00 72.00 83 LEU A N 1
ATOM 653 C CA . LEU A 1 83 ? -9.364 -1.028 -1.657 1.00 72.00 83 LEU A CA 1
ATOM 654 C C . LEU A 1 83 ? -9.603 -1.292 -0.164 1.00 72.00 83 LEU A C 1
ATOM 656 O O . LEU A 1 83 ? -10.347 -0.552 0.480 1.00 72.00 83 LEU A O 1
ATOM 660 N N . GLY A 1 84 ? -8.901 -2.271 0.415 1.00 68.69 84 GLY A N 1
ATOM 661 C CA . GLY A 1 84 ? -8.967 -2.560 1.845 1.00 68.69 84 GLY A CA 1
ATOM 662 C C . GLY A 1 84 ? -8.568 -1.380 2.734 1.00 68.69 84 GLY A C 1
ATOM 663 O O . GLY A 1 84 ? -9.238 -1.115 3.732 1.00 68.69 84 GLY A O 1
ATOM 664 N N . ALA A 1 85 ? -7.547 -0.607 2.351 1.00 68.50 85 ALA A N 1
ATOM 665 C CA . ALA A 1 85 ? -7.114 0.574 3.101 1.00 68.50 85 ALA A CA 1
ATOM 666 C C . ALA A 1 85 ? -8.169 1.692 3.072 1.00 68.50 85 ALA A C 1
ATOM 668 O O . ALA A 1 85 ? -8.481 2.292 4.103 1.00 68.50 85 ALA A O 1
ATOM 669 N N . ILE A 1 86 ? -8.770 1.935 1.903 1.00 71.94 86 ILE A N 1
ATOM 670 C CA . ILE A 1 86 ? -9.822 2.947 1.732 1.00 71.94 86 ILE A CA 1
ATOM 671 C C . ILE A 1 86 ? -11.044 2.578 2.578 1.00 71.94 86 ILE A C 1
ATOM 673 O O . ILE A 1 86 ? -11.548 3.403 3.345 1.00 71.94 86 ILE A O 1
ATOM 677 N N . ILE A 1 87 ? -11.487 1.321 2.495 1.00 74.75 87 ILE A N 1
ATOM 678 C CA . ILE A 1 87 ? -12.640 0.828 3.252 1.00 74.75 87 ILE A CA 1
ATOM 679 C C . ILE A 1 87 ? -12.369 0.950 4.760 1.00 74.75 87 ILE A C 1
ATOM 681 O O . ILE A 1 87 ? -13.274 1.343 5.496 1.00 74.75 87 ILE A O 1
ATOM 685 N N . PHE A 1 88 ? -11.133 0.720 5.225 1.00 72.62 88 PHE A N 1
ATOM 686 C CA . PHE A 1 88 ? -10.747 0.884 6.637 1.00 72.62 88 PHE A CA 1
ATOM 687 C C . PHE A 1 88 ? -10.928 2.298 7.142 1.00 72.62 88 PHE A C 1
ATOM 689 O O . PHE A 1 88 ? -11.600 2.520 8.152 1.00 72.62 88 PHE A O 1
ATOM 696 N N . VAL A 1 89 ? -10.344 3.261 6.436 1.00 69.38 89 VAL A N 1
ATOM 697 C CA . VAL A 1 89 ? -10.392 4.665 6.839 1.00 69.38 89 VAL A CA 1
ATOM 698 C C . VAL A 1 89 ? -11.838 5.159 6.857 1.00 69.38 89 VAL A C 1
ATOM 700 O O . VAL A 1 89 ? -12.243 5.858 7.791 1.00 69.38 89 VAL A O 1
ATOM 703 N N . VAL A 1 90 ? -12.644 4.749 5.874 1.00 74.00 90 VAL A N 1
ATOM 704 C CA . VAL A 1 90 ? -14.064 5.108 5.798 1.00 74.00 90 VAL A CA 1
ATOM 705 C C . VAL A 1 90 ? -14.869 4.467 6.933 1.00 74.00 90 VAL A C 1
ATOM 707 O O . VAL A 1 90 ? -15.650 5.166 7.583 1.00 74.00 90 VAL A O 1
ATOM 710 N N . LEU A 1 91 ? -14.682 3.174 7.225 1.00 74.00 91 LEU A N 1
ATOM 711 C CA . LEU A 1 91 ? -15.409 2.501 8.310 1.00 74.00 91 LEU A CA 1
ATOM 712 C C . LEU A 1 91 ? -15.001 3.009 9.696 1.00 74.00 91 LEU A C 1
ATOM 714 O O . LEU A 1 91 ? -15.871 3.180 10.551 1.00 74.00 91 LEU A O 1
ATOM 718 N N . ARG A 1 92 ? -13.713 3.301 9.918 1.00 71.25 92 ARG A N 1
ATOM 719 C CA . ARG A 1 92 ? -13.217 3.865 11.183 1.00 71.25 92 ARG A CA 1
ATOM 720 C C . ARG A 1 92 ? -13.945 5.160 11.526 1.00 71.25 92 ARG A C 1
ATOM 722 O O . ARG A 1 92 ? -14.478 5.290 12.623 1.00 71.25 92 ARG A O 1
ATOM 729 N N . ARG A 1 93 ? -14.041 6.084 10.565 1.00 68.19 93 ARG A N 1
ATOM 730 C CA . ARG A 1 93 ? -14.733 7.369 10.762 1.00 68.19 93 ARG A CA 1
ATOM 731 C C . ARG A 1 93 ? -16.215 7.201 11.108 1.00 68.19 93 ARG A C 1
ATOM 733 O O . ARG A 1 93 ? -16.771 8.034 11.818 1.00 68.19 93 ARG A O 1
ATOM 740 N N . ARG A 1 94 ? -16.868 6.141 10.617 1.00 67.06 94 ARG A N 1
ATOM 741 C CA . ARG A 1 94 ? -18.278 5.851 10.928 1.00 67.06 94 ARG A CA 1
ATOM 742 C C . ARG A 1 94 ? -18.474 5.334 12.355 1.00 67.06 94 ARG A C 1
ATOM 744 O O . ARG A 1 94 ? -19.477 5.672 12.975 1.00 67.06 94 ARG A O 1
ATOM 751 N N . LEU A 1 95 ? -17.538 4.539 12.871 1.00 64.50 95 LEU A N 1
ATOM 752 C CA . LEU A 1 95 ? -17.588 4.031 14.247 1.00 64.50 95 LEU A CA 1
ATOM 753 C C . LEU A 1 95 ? -17.378 5.152 15.274 1.00 64.50 95 LEU A C 1
ATOM 755 O O . LEU A 1 95 ? -18.149 5.236 16.227 1.00 64.50 95 LEU A O 1
ATOM 759 N N . ASP A 1 96 ? -16.422 6.053 15.033 1.00 66.06 96 ASP A N 1
ATOM 760 C CA . ASP A 1 96 ? -16.183 7.207 15.915 1.00 66.06 96 ASP A CA 1
ATOM 761 C C . ASP A 1 96 ? -17.396 8.154 15.950 1.00 66.06 96 ASP A C 1
ATOM 763 O O . ASP A 1 96 ? -17.825 8.575 17.022 1.00 66.06 96 ASP A O 1
ATOM 767 N N . ARG A 1 97 ? -18.027 8.424 14.794 1.00 61.78 97 ARG A N 1
ATOM 768 C CA . ARG A 1 97 ? -19.252 9.245 14.724 1.00 61.78 97 ARG A CA 1
ATOM 769 C C . ARG A 1 97 ? -20.420 8.648 15.502 1.00 61.78 97 ARG A C 1
ATOM 771 O O . ARG A 1 97 ? -21.087 9.371 16.234 1.00 61.78 97 ARG A O 1
ATOM 778 N N . ARG A 1 98 ? -20.642 7.334 15.388 1.00 61.12 98 ARG A N 1
ATOM 779 C CA . ARG A 1 98 ? -21.700 6.656 16.149 1.00 61.12 98 ARG A CA 1
ATOM 780 C C . ARG A 1 98 ? -21.485 6.751 17.652 1.00 61.12 98 ARG A C 1
ATOM 782 O O . ARG A 1 98 ? -22.463 6.846 18.372 1.00 61.12 98 ARG A O 1
ATOM 789 N N . ASN A 1 99 ? -20.241 6.738 18.125 1.00 60.44 99 ASN A N 1
ATOM 790 C CA . ASN A 1 99 ? -19.958 6.874 19.552 1.00 60.44 99 ASN A CA 1
ATOM 791 C C . ASN A 1 99 ? -20.239 8.301 20.063 1.00 60.44 99 ASN A C 1
ATOM 793 O O . ASN A 1 99 ? -20.685 8.473 21.191 1.00 60.44 99 ASN A O 1
ATOM 797 N N . ILE A 1 100 ? -20.054 9.322 19.218 1.00 61.97 100 ILE A N 1
ATOM 798 C CA . ILE A 1 100 ? -20.400 10.718 19.538 1.00 61.97 100 ILE A CA 1
ATOM 799 C C . ILE A 1 100 ? -21.922 10.910 19.591 1.00 61.97 100 ILE A C 1
ATOM 801 O O . ILE A 1 100 ? -22.417 11.550 20.510 1.00 61.97 100 ILE A O 1
ATOM 805 N N . GLU A 1 101 ? -22.675 10.332 18.653 1.00 62.03 101 GLU A N 1
ATOM 806 C CA . GLU A 1 101 ? -24.149 10.394 18.661 1.00 62.03 101 GLU A CA 1
ATOM 807 C C . GLU A 1 101 ? -24.781 9.500 19.740 1.00 62.03 101 GLU A C 1
ATOM 809 O O . GLU A 1 101 ? -25.831 9.836 20.282 1.00 62.03 101 GLU A O 1
ATOM 814 N N . ALA A 1 102 ? -24.144 8.371 20.065 1.00 61.16 102 ALA A N 1
ATOM 815 C CA . ALA A 1 102 ? -24.562 7.478 21.143 1.00 61.16 102 ALA A CA 1
ATOM 816 C C . ALA A 1 102 ? -24.086 7.940 22.526 1.00 61.16 102 ALA A C 1
ATOM 818 O O . ALA A 1 102 ? -24.582 7.414 23.521 1.00 61.16 102 ALA A O 1
ATOM 819 N N . THR A 1 103 ? -23.165 8.915 22.604 1.00 58.06 103 THR A N 1
ATOM 820 C CA . THR A 1 103 ? -22.931 9.668 23.839 1.00 58.06 103 THR A CA 1
ATOM 821 C C . THR A 1 103 ? -24.226 10.420 24.097 1.00 58.06 103 THR A C 1
ATOM 823 O O . THR A 1 103 ? -24.569 11.332 23.340 1.00 58.06 103 THR A O 1
ATOM 826 N N . PRO A 1 104 ? -25.018 10.000 25.089 1.00 57.12 104 PRO A N 1
ATOM 827 C CA . PRO A 1 104 ? -26.346 10.538 25.201 1.00 57.12 104 PRO A CA 1
ATOM 828 C C . PRO A 1 104 ? -26.235 12.020 25.555 1.00 57.12 104 PRO A C 1
ATOM 830 O O . PRO A 1 104 ? -25.317 12.448 26.260 1.00 57.12 104 PRO A O 1
ATOM 833 N N . ARG A 1 105 ? -27.255 12.789 25.178 1.00 56.72 105 ARG A N 1
ATOM 834 C CA . ARG A 1 105 ? -27.665 14.014 25.882 1.00 56.72 105 ARG A CA 1
ATOM 835 C C . ARG A 1 105 ? -28.032 13.718 27.362 1.00 56.72 105 ARG A C 1
ATOM 837 O O . ARG A 1 105 ? -29.017 14.237 27.864 1.00 56.72 105 ARG A O 1
ATOM 844 N N . ALA A 1 106 ? -27.305 12.828 28.043 1.00 59.50 106 ALA A N 1
ATOM 845 C CA . ALA A 1 106 ? -27.558 12.334 29.394 1.00 59.50 106 ALA A CA 1
ATOM 846 C C . ALA A 1 106 ? -27.025 13.270 30.475 1.00 59.50 106 ALA A C 1
ATOM 848 O O . ALA A 1 106 ? -27.322 13.066 31.643 1.00 59.50 106 ALA A O 1
ATOM 849 N N . VAL A 1 107 ? -26.297 14.322 30.107 1.00 63.78 107 VAL A N 1
ATOM 850 C CA . VAL A 1 107 ? -26.142 15.476 30.992 1.00 63.78 107 VAL A CA 1
ATOM 851 C C . VAL A 1 107 ? -26.980 16.610 30.417 1.00 63.78 107 VAL A C 1
ATOM 853 O O . VAL A 1 107 ? -26.471 17.654 30.021 1.00 63.78 107 VAL A O 1
ATOM 856 N N . SER A 1 108 ? -28.295 16.399 30.312 1.00 67.94 108 SER A N 1
ATOM 857 C CA . SER A 1 108 ? -29.200 17.542 30.370 1.00 67.94 108 SER A CA 1
ATOM 858 C C . SER A 1 108 ? -28.974 18.175 31.737 1.00 67.94 108 SER A C 1
ATOM 860 O O . SER A 1 108 ? -29.252 17.540 32.754 1.00 67.94 108 SER A O 1
ATOM 862 N N . PHE A 1 109 ? -28.396 19.373 31.762 1.00 73.06 109 PHE A N 1
ATOM 863 C CA . PHE A 1 109 ? -28.244 20.163 32.976 1.00 73.06 109 PHE A CA 1
ATOM 864 C C . PHE A 1 109 ? -29.610 20.257 33.668 1.00 73.06 109 PHE A C 1
ATOM 866 O O . PHE A 1 109 ? -30.509 20.934 33.172 1.00 73.06 109 PHE A O 1
ATOM 873 N N . GLN A 1 110 ? -29.793 19.525 34.769 1.00 74.19 110 GLN A N 1
ATOM 874 C CA . GLN A 1 110 ? -30.922 19.760 35.656 1.00 74.19 110 GLN A CA 1
ATOM 875 C C . GLN A 1 110 ? -30.544 20.966 36.516 1.00 74.19 110 GLN A C 1
ATOM 877 O O . GLN A 1 110 ? -29.549 20.883 37.243 1.00 74.19 110 GLN A O 1
ATOM 882 N N . PRO A 1 111 ? -31.275 22.091 36.424 1.00 79.38 111 PRO A N 1
ATOM 883 C CA . PRO A 1 111 ? -31.047 23.190 37.341 1.00 79.38 111 PRO A CA 1
ATOM 884 C C . PRO A 1 111 ? -31.285 22.690 38.773 1.00 79.38 111 PRO A C 1
ATOM 886 O O . PRO A 1 111 ? -32.155 21.835 38.985 1.00 79.38 111 PRO A O 1
ATOM 889 N N . PRO A 1 112 ? -30.502 23.175 39.749 1.00 83.44 112 PRO A N 1
ATOM 890 C CA . PRO A 1 112 ? -30.719 22.818 41.139 1.00 83.44 112 PRO A CA 1
ATOM 891 C C . PRO A 1 112 ? -32.166 23.159 41.540 1.00 83.44 112 PRO A C 1
ATOM 893 O O . PRO A 1 112 ? -32.702 24.162 41.062 1.00 83.44 112 PRO A O 1
ATOM 896 N N . PRO A 1 113 ? -32.815 22.325 42.369 1.00 81.88 113 PRO A N 1
ATOM 897 C CA . PRO A 1 113 ? -34.174 22.576 42.837 1.00 81.88 113 PRO A CA 1
ATOM 898 C C . PRO A 1 113 ? -34.299 23.964 43.488 1.00 81.88 113 PRO A C 1
ATOM 900 O O . PRO A 1 113 ? -33.471 24.347 44.315 1.00 81.88 113 PRO A O 1
ATOM 903 N N . ASP A 1 114 ? -35.328 24.711 43.075 1.00 82.94 114 ASP A N 1
ATOM 904 C CA . ASP A 1 114 ? -35.737 25.997 43.653 1.00 82.94 114 ASP A CA 1
ATOM 905 C C . ASP A 1 114 ? -36.323 25.736 45.050 1.00 82.94 114 ASP A C 1
ATOM 907 O O . ASP A 1 114 ? -37.475 25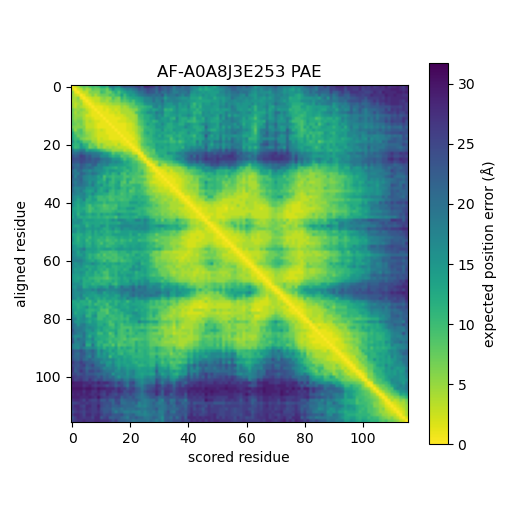.323 45.180 1.00 82.94 114 ASP A O 1
ATOM 911 N N . TRP A 1 115 ? -35.498 25.894 46.088 1.00 81.44 115 TRP A N 1
ATOM 912 C CA . TRP A 1 115 ? -35.931 25.837 47.484 1.00 81.44 115 TRP A CA 1
ATOM 913 C C . TRP A 1 115 ? -36.463 27.216 47.910 1.00 81.44 115 TRP A C 1
ATOM 915 O O . TRP A 1 115 ? -35.704 28.044 48.420 1.00 81.44 115 TRP A O 1
ATOM 925 N N . LYS A 1 116 ? -37.755 27.457 47.675 1.00 70.81 116 LYS A N 1
ATOM 926 C CA . LYS A 1 116 ? -38.532 28.579 48.233 1.00 70.81 116 LYS A CA 1
ATOM 927 C C . LYS A 1 116 ? -39.447 28.121 49.354 1.00 70.81 116 LYS A C 1
ATOM 929 O O . LYS A 1 116 ? -39.986 26.997 49.243 1.00 70.81 116 LYS A O 1
#

Foldseek 3Di:
DVVVVLVVQLVVLVVLLVVLVVDCPPPCSPVLNVLQQKFAWKWKAFPVPRDIDTGRHDIGGSQWDWDADDPPGTIITMGGHRVSSVVVVVVVVVVVVVVVPVPDVVPPPDDPDDDD

Secondary structure (DSSP, 8-state):
-HHHHHHHHHHHHHHHHHHHHHS--SSSHHHHHHHHHEEEEEEEEETTT--EEEEEEEEEETSEEEEESSTTPPEEEEEEE-HHHHHHHHHHHHHHHHHHHHS-S----PPPP---

Mean predicted aligned error: 13.12 Å